Protein AF-A0A8H6GN68-F1 (afdb_monomer_lite)

Sequence (151 aa):
MTQRNPSPVEKILQRTDISPQYRAALEVKLAFHNQHNAIAFQPGVVAKHRADLKAIFEEVVEHRRQSGSYEDYDEWTFGSDIGPTILDSHLLPFTLRCMEVGNDDLVPLELQRWAKVKEKSPSWQKVMHGKPTTYHPSMGPVAEMSEMMTL

Radius of gyration: 20.42 Å; chains: 1; bounding box: 49×30×56 Å

Organism: NCBI:txid100902

Foldseek 3Di:
DFQFDDDPLVVVLPDPPDDPVVNVVSVVVRVVCVVDVRNCPGPVNVVVVLVVLLVVLVVLLVCCVVQVNFVVLVAESNGDVVGHDPCRVVLLLVQQVCVVVPNVVSHPPRSVSSSVVVCPDPVNCVVQVPPGSDDDCVVPDPVPPVVVVPD

Structure (mmCIF, N/CA/C/O backbone):
data_AF-A0A8H6GN68-F1
#
_entry.id   AF-A0A8H6GN68-F1
#
loop_
_atom_site.group_PDB
_atom_site.id
_atom_site.type_symbol
_atom_site.label_atom_id
_atom_site.label_alt_id
_atom_site.label_comp_id
_atom_site.label_asym_id
_atom_site.label_entity_id
_atom_site.label_seq_id
_atom_site.pdbx_PDB_ins_code
_atom_site.Cartn_x
_atom_site.Cartn_y
_atom_site.Cartn_z
_atom_site.occupancy
_atom_site.B_iso_or_equiv
_atom_site.auth_seq_id
_atom_site.auth_comp_id
_atom_site.auth_asym_id
_atom_site.auth_atom_id
_atom_site.pdbx_PDB_model_num
ATOM 1 N N . MET A 1 1 ? -29.043 -3.451 4.289 1.00 45.75 1 MET A N 1
ATOM 2 C CA . MET A 1 1 ? -28.632 -2.730 5.514 1.00 45.75 1 MET A CA 1
ATOM 3 C C . MET A 1 1 ? -27.169 -2.360 5.361 1.00 45.75 1 MET A C 1
ATOM 5 O O . MET A 1 1 ? -26.378 -3.241 5.055 1.00 45.75 1 MET A O 1
ATOM 9 N N . THR A 1 2 ? -26.815 -1.083 5.485 1.00 53.12 2 THR A N 1
ATOM 10 C CA . THR A 1 2 ? -25.420 -0.632 5.397 1.00 53.12 2 THR A CA 1
ATOM 11 C C . THR A 1 2 ? -24.651 -1.200 6.585 1.00 53.12 2 THR A C 1
ATOM 13 O O . THR A 1 2 ? -24.910 -0.823 7.726 1.00 53.12 2 THR A O 1
ATOM 16 N N . GLN A 1 3 ? -23.764 -2.161 6.337 1.00 67.12 3 GLN A N 1
ATOM 17 C CA . GLN A 1 3 ? -22.992 -2.808 7.391 1.00 67.12 3 GLN A CA 1
ATOM 18 C C . GLN A 1 3 ? -21.908 -1.837 7.861 1.00 67.12 3 GLN A C 1
ATOM 20 O O . GLN A 1 3 ? -20.959 -1.539 7.140 1.00 67.12 3 GLN A O 1
ATOM 25 N N . ARG A 1 4 ? -22.099 -1.282 9.057 1.00 83.12 4 ARG A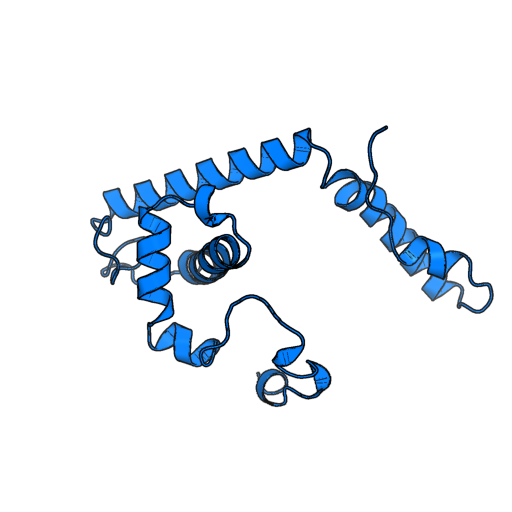 N 1
ATOM 26 C CA . ARG A 1 4 ? -21.129 -0.403 9.704 1.00 83.12 4 ARG A CA 1
ATOM 27 C C . ARG A 1 4 ? -20.083 -1.253 10.414 1.00 83.12 4 ARG A C 1
ATOM 29 O O . ARG A 1 4 ? -20.452 -2.173 11.141 1.00 83.12 4 ARG A O 1
ATOM 36 N N . ASN A 1 5 ? -18.802 -0.934 10.244 1.00 86.88 5 ASN A N 1
ATOM 37 C CA . ASN A 1 5 ? -17.744 -1.593 11.009 1.00 86.88 5 ASN A CA 1
ATOM 38 C C . ASN A 1 5 ? -17.849 -1.177 12.491 1.00 86.88 5 ASN A C 1
ATOM 40 O O . ASN A 1 5 ? -17.706 0.021 12.772 1.00 86.88 5 ASN A O 1
ATOM 44 N N . PRO A 1 6 ? -18.121 -2.096 13.434 1.00 89.44 6 PRO A N 1
ATOM 45 C CA . PRO A 1 6 ? -18.263 -1.741 14.842 1.00 89.44 6 PRO A CA 1
ATOM 46 C C . PRO A 1 6 ? -16.923 -1.308 15.441 1.00 89.44 6 PRO A C 1
ATOM 48 O O . PRO A 1 6 ? -15.858 -1.775 15.032 1.00 89.44 6 PRO A O 1
ATOM 51 N N . SER A 1 7 ? -16.963 -0.417 16.432 1.00 92.31 7 SER A N 1
ATOM 52 C CA . SER A 1 7 ? -15.753 -0.032 17.158 1.00 92.31 7 SER A CA 1
ATOM 53 C C . SER A 1 7 ? -15.608 -0.893 18.413 1.00 92.31 7 SER A C 1
ATOM 55 O O . SER A 1 7 ? -16.530 -0.926 19.229 1.00 92.31 7 SER A O 1
ATOM 57 N N . PRO A 1 8 ? -14.444 -1.517 18.672 1.00 90.44 8 PRO A N 1
ATOM 58 C CA . PRO A 1 8 ? -14.199 -2.217 19.937 1.00 90.44 8 PRO A CA 1
ATOM 59 C C . PRO A 1 8 ? -14.385 -1.322 21.175 1.00 90.44 8 PRO A C 1
ATOM 61 O O . PRO A 1 8 ? -14.666 -1.813 22.267 1.00 90.44 8 PRO A O 1
ATOM 64 N N . VAL A 1 9 ? -14.259 -0.003 20.994 1.00 95.19 9 VAL A N 1
ATOM 65 C CA . VAL A 1 9 ? -14.430 1.014 22.037 1.00 95.19 9 VAL A CA 1
ATOM 66 C C . VAL A 1 9 ? -15.849 1.043 22.606 1.00 95.19 9 VAL A C 1
ATOM 68 O O . VAL A 1 9 ? -16.009 1.321 23.792 1.00 95.19 9 VAL A O 1
ATOM 71 N N . GLU A 1 10 ? -16.868 0.698 21.814 1.00 94.50 10 GLU A N 1
ATOM 72 C CA . GLU A 1 10 ? -18.271 0.701 22.257 1.00 94.50 10 GLU A CA 1
ATOM 73 C C . GLU A 1 10 ? -18.471 -0.204 23.480 1.00 94.50 10 GLU A C 1
ATOM 75 O O . GLU A 1 10 ? -19.132 0.188 24.438 1.00 94.50 10 GLU A O 1
ATOM 80 N N . LYS A 1 11 ? -17.818 -1.374 23.499 1.00 94.81 11 LYS A N 1
ATOM 81 C CA . LYS A 1 11 ? -17.855 -2.298 24.644 1.00 94.81 11 LYS A CA 1
ATOM 82 C C . LYS A 1 11 ? -17.116 -1.749 25.865 1.00 94.81 11 LYS A C 1
ATOM 84 O O . LYS A 1 11 ? -17.542 -1.973 26.991 1.00 94.81 11 LYS A O 1
ATOM 89 N N . ILE A 1 12 ? -16.013 -1.029 25.661 1.00 95.69 12 ILE A N 1
ATOM 90 C CA . ILE A 1 12 ? -15.219 -0.468 26.765 1.00 95.69 12 ILE A CA 1
ATOM 91 C C . ILE A 1 12 ? -15.987 0.673 27.439 1.00 95.69 12 ILE A C 1
ATOM 93 O O . ILE A 1 12 ? -15.992 0.761 28.662 1.00 95.69 12 ILE A O 1
ATOM 97 N N . LEU A 1 13 ? -16.693 1.504 26.669 1.00 96.81 13 LEU A N 1
ATOM 98 C CA . LEU A 1 13 ? -17.489 2.616 27.200 1.00 96.81 13 LEU A CA 1
ATOM 99 C C . LEU A 1 13 ? -18.678 2.170 28.066 1.00 96.81 13 LEU A C 1
ATOM 101 O O . LEU A 1 13 ? -19.136 2.954 28.897 1.00 96.81 13 LEU A O 1
ATOM 105 N N . GLN A 1 14 ? -19.146 0.926 27.923 1.00 96.19 14 GLN A N 1
ATOM 106 C CA . GLN A 1 14 ? -20.188 0.347 28.784 1.00 96.19 14 GLN A CA 1
ATOM 107 C C . GLN A 1 14 ? -19.698 0.060 30.210 1.00 96.19 14 GLN A C 1
ATOM 109 O O . GLN A 1 14 ? -20.509 -0.088 31.122 1.00 96.19 14 GLN A O 1
ATOM 114 N N . ARG A 1 15 ? -18.380 -0.015 30.423 1.00 96.56 15 ARG A N 1
ATOM 115 C CA . ARG A 1 15 ? -17.798 -0.226 31.748 1.00 96.56 15 ARG A CA 1
ATOM 116 C C . ARG A 1 15 ? -18.005 0.996 32.636 1.00 96.56 15 ARG A C 1
ATOM 118 O O . ARG A 1 15 ? -17.843 2.127 32.183 1.00 96.56 15 ARG A O 1
ATOM 125 N N . THR A 1 16 ? -18.307 0.777 33.911 1.00 95.31 16 THR A N 1
ATOM 126 C CA . THR A 1 16 ? -18.484 1.839 34.918 1.00 95.31 16 THR A CA 1
ATOM 127 C C . THR A 1 16 ? -17.221 2.111 35.739 1.00 95.31 16 THR A C 1
ATOM 129 O O . THR A 1 16 ? -17.163 3.115 36.439 1.00 95.31 16 THR A O 1
ATOM 132 N N . ASP A 1 17 ? -16.192 1.268 35.615 1.00 97.06 17 ASP A N 1
ATOM 133 C CA . ASP A 1 17 ? -14.946 1.295 36.394 1.00 97.06 17 ASP A CA 1
ATOM 134 C C . ASP A 1 17 ? -13.784 2.040 35.703 1.00 97.06 17 ASP A C 1
ATOM 136 O O . ASP A 1 17 ? -12.628 1.905 36.099 1.00 97.06 17 ASP A O 1
ATOM 140 N N . ILE A 1 18 ? -14.067 2.826 34.660 1.00 97.19 18 ILE A N 1
ATOM 141 C CA . ILE A 1 18 ? -13.057 3.611 33.933 1.00 97.19 18 ILE A CA 1
ATOM 142 C C . ILE A 1 18 ? -13.003 5.064 34.413 1.00 97.19 18 ILE A C 1
ATOM 144 O O . ILE A 1 18 ? -14.029 5.659 34.744 1.00 97.19 18 ILE A O 1
ATOM 148 N N . SER A 1 19 ? -11.806 5.660 34.405 1.00 97.75 19 SER A N 1
ATOM 149 C CA . SER A 1 19 ? -11.631 7.060 34.806 1.00 97.75 19 SER A CA 1
ATOM 150 C C . SER A 1 19 ? -12.334 8.030 33.842 1.00 97.75 19 SER A C 1
ATOM 152 O O . SER A 1 19 ? -12.468 7.727 32.649 1.00 97.75 19 SER A O 1
ATOM 154 N N . PRO A 1 20 ? -12.737 9.228 34.309 1.00 97.75 20 PRO A N 1
ATOM 155 C CA . PRO A 1 20 ? -13.354 10.238 33.450 1.00 97.75 20 PRO A CA 1
ATOM 156 C C . PRO A 1 20 ? -12.482 10.634 32.250 1.00 97.75 20 PRO A C 1
ATOM 158 O O . PRO A 1 20 ? -12.981 10.751 31.133 1.00 97.75 20 PRO A O 1
ATOM 161 N N . GLN A 1 21 ? -11.169 10.783 32.451 1.00 97.69 21 GLN A N 1
ATOM 162 C CA . GLN A 1 21 ? -10.233 11.148 31.383 1.00 97.69 21 GLN A CA 1
ATOM 163 C C . GLN A 1 21 ? -10.118 10.039 30.333 1.00 97.69 21 GLN A C 1
ATOM 165 O O . GLN A 1 21 ? -10.112 10.319 29.135 1.00 97.69 21 GLN A O 1
ATOM 170 N N . TYR A 1 22 ? -10.066 8.774 30.767 1.00 97.75 22 TYR A N 1
ATOM 171 C CA . TYR A 1 22 ? -10.014 7.648 29.839 1.00 97.75 22 TYR A CA 1
ATOM 172 C C . TYR A 1 22 ? -11.322 7.511 29.054 1.00 97.75 22 TYR A C 1
ATOM 174 O O . TYR A 1 22 ? -11.285 7.302 27.843 1.00 97.75 22 TYR A O 1
ATOM 182 N N . ARG A 1 23 ? -12.475 7.720 29.706 1.00 98.00 23 ARG A N 1
ATOM 183 C CA . ARG A 1 23 ? -13.781 7.771 29.033 1.00 98.00 23 ARG A CA 1
ATOM 184 C C . ARG A 1 23 ? -13.816 8.838 27.939 1.00 98.00 23 ARG A C 1
ATOM 186 O O . ARG A 1 23 ? -14.159 8.507 26.809 1.00 98.00 23 ARG A O 1
ATOM 193 N N . ALA A 1 24 ? -13.396 10.067 28.237 1.00 98.00 24 ALA A N 1
ATOM 194 C CA . ALA A 1 24 ? -13.370 11.148 27.250 1.00 98.00 24 ALA A CA 1
ATOM 195 C C . ALA A 1 24 ? -12.480 10.805 26.038 1.00 98.00 24 ALA A C 1
ATOM 197 O O . ALA A 1 24 ? -12.879 10.994 24.889 1.00 98.00 24 ALA A O 1
ATOM 198 N N . ALA A 1 25 ? -11.298 10.224 26.271 1.00 98.00 25 ALA A N 1
ATOM 199 C CA . ALA A 1 25 ? -10.418 9.778 25.190 1.00 98.00 25 ALA A CA 1
ATOM 200 C C . ALA A 1 25 ? -11.058 8.674 24.324 1.00 98.00 25 ALA A C 1
ATOM 202 O O . ALA A 1 25 ? -10.915 8.670 23.098 1.00 98.00 25 ALA A O 1
ATOM 203 N N . LEU A 1 26 ? -11.787 7.742 24.944 1.00 97.88 26 LEU A N 1
ATOM 204 C CA . LEU A 1 26 ? -12.524 6.694 24.238 1.00 97.88 26 LEU A CA 1
ATOM 205 C C . LEU A 1 26 ? -13.687 7.264 23.415 1.00 97.88 26 LEU A C 1
ATOM 207 O O . LEU A 1 26 ? -13.887 6.834 22.283 1.00 97.88 26 LEU A O 1
ATOM 211 N N . GLU A 1 27 ? -14.416 8.252 23.924 1.00 97.62 27 GLU A N 1
ATOM 212 C CA . GLU A 1 27 ? -15.488 8.926 23.180 1.00 97.62 27 GLU A CA 1
ATOM 213 C C . GLU A 1 27 ? -14.949 9.651 21.940 1.00 97.62 27 GLU A C 1
ATOM 215 O O . GLU A 1 27 ? -15.503 9.490 20.851 1.00 97.62 27 GLU A O 1
ATOM 220 N N . VAL A 1 28 ? -13.813 10.351 22.059 1.00 97.31 28 VAL A N 1
ATOM 221 C CA . VAL A 1 28 ? -13.111 10.955 20.910 1.00 97.31 28 VAL A CA 1
ATOM 222 C C . VAL A 1 28 ? -12.714 9.887 19.888 1.00 97.31 28 VAL A C 1
ATOM 224 O O . VAL A 1 28 ? -12.972 10.033 18.691 1.00 97.31 28 VAL A O 1
ATOM 227 N N . LYS A 1 29 ? -12.136 8.771 20.349 1.00 96.44 29 LYS A N 1
ATOM 228 C CA . LYS A 1 29 ? -11.760 7.648 19.479 1.00 96.44 29 LYS A CA 1
ATOM 229 C C . LYS A 1 29 ? -12.974 7.035 18.774 1.00 96.44 29 LYS A C 1
ATOM 231 O O . LYS A 1 29 ? -12.883 6.689 17.595 1.00 96.44 29 LYS A O 1
ATOM 236 N N . LEU A 1 30 ? -14.105 6.910 19.469 1.00 96.25 30 LEU A N 1
ATOM 237 C CA . LEU A 1 30 ? -15.352 6.404 18.903 1.00 96.25 30 LEU A CA 1
ATOM 238 C C . LEU A 1 30 ? -15.906 7.362 17.843 1.00 96.25 30 LEU A C 1
ATOM 240 O O . LEU A 1 30 ? -16.281 6.911 16.764 1.00 96.25 30 LEU A O 1
ATOM 244 N N . A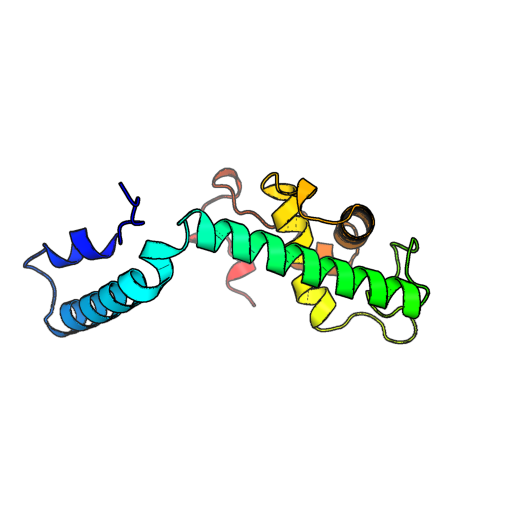LA A 1 31 ? -15.914 8.670 18.106 1.00 95.56 31 ALA A N 1
ATOM 245 C CA . ALA A 1 31 ? -16.351 9.672 17.137 1.00 95.56 31 ALA A CA 1
ATOM 246 C C . ALA A 1 31 ? -15.515 9.608 15.849 1.00 95.56 31 ALA A C 1
ATOM 248 O O . ALA A 1 31 ? -16.076 9.495 14.757 1.00 95.56 31 ALA A O 1
ATOM 249 N N . PHE A 1 32 ? -14.184 9.560 15.976 1.00 94.81 32 PHE A N 1
ATOM 250 C CA . PHE A 1 32 ? -13.283 9.408 14.833 1.00 94.81 32 PHE A CA 1
ATOM 251 C C . PHE A 1 32 ? -13.559 8.117 14.049 1.00 94.81 32 PHE A C 1
ATOM 253 O O . PHE A 1 32 ? -13.674 8.151 12.82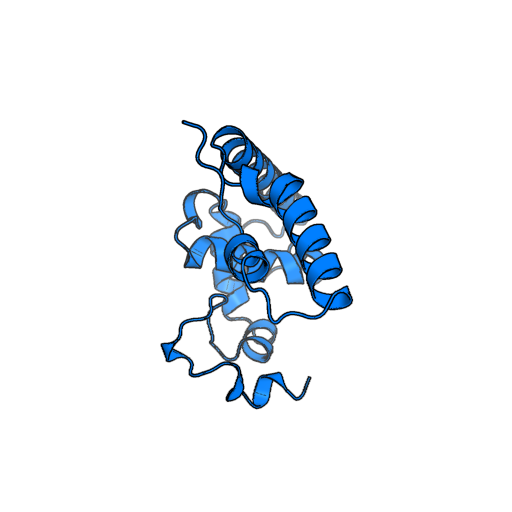2 1.00 94.81 32 PHE A O 1
ATOM 260 N N . HIS A 1 33 ? -13.712 6.981 14.740 1.00 94.62 33 HIS A N 1
ATOM 261 C CA . HIS A 1 33 ? -14.045 5.702 14.105 1.00 94.62 33 HIS A CA 1
ATOM 262 C C . HIS A 1 33 ? -15.356 5.794 13.327 1.00 94.62 33 HIS A C 1
ATOM 264 O O . HIS A 1 33 ? -15.429 5.329 12.196 1.00 94.62 33 HIS A O 1
ATOM 270 N N . ASN A 1 34 ? -16.382 6.408 13.908 1.00 92.38 34 ASN A N 1
ATOM 271 C CA . ASN A 1 34 ? -17.709 6.505 13.304 1.00 92.38 34 ASN A CA 1
ATOM 272 C C . ASN A 1 34 ? -17.723 7.361 12.041 1.00 92.38 34 ASN A C 1
ATOM 274 O O . ASN A 1 34 ? -18.486 7.077 11.120 1.00 92.38 34 ASN A O 1
ATOM 278 N N . GLN A 1 35 ? -16.867 8.377 11.996 1.00 90.88 35 GLN A N 1
ATOM 279 C CA . GLN A 1 35 ? -16.714 9.239 10.834 1.00 90.88 35 GLN A CA 1
ATOM 280 C C . GLN A 1 35 ? -15.894 8.580 9.713 1.00 90.88 35 GLN A C 1
ATOM 282 O O . GLN A 1 35 ? -16.205 8.787 8.545 1.00 90.88 35 GLN A O 1
ATOM 287 N N . HIS A 1 36 ? -14.879 7.775 10.051 1.00 90.06 36 HIS A N 1
ATOM 288 C CA . HIS A 1 36 ? -13.908 7.261 9.074 1.00 90.06 36 HIS A CA 1
ATOM 289 C C . HIS A 1 36 ? -14.003 5.738 8.887 1.00 90.06 36 HIS A C 1
ATOM 291 O O . HIS A 1 36 ? -14.369 5.234 7.827 1.00 90.06 36 HIS A O 1
ATOM 297 N N . ASN A 1 37 ? -13.715 4.977 9.941 1.00 89.75 37 ASN A N 1
ATOM 298 C CA . ASN A 1 37 ? -13.533 3.522 9.874 1.00 89.75 37 ASN A CA 1
ATOM 299 C C . ASN A 1 37 ? -14.850 2.749 9.750 1.00 89.75 37 ASN A C 1
ATOM 301 O O . ASN A 1 37 ? -14.902 1.663 9.176 1.00 89.75 37 ASN A O 1
ATOM 305 N N . ALA A 1 38 ? -15.921 3.307 10.304 1.00 91.12 38 ALA A N 1
ATOM 306 C CA . ALA A 1 38 ? -17.263 2.747 10.299 1.00 91.12 38 ALA A CA 1
ATOM 307 C C . ALA A 1 38 ? -17.824 2.582 8.882 1.00 91.12 38 ALA A C 1
ATOM 309 O O . ALA A 1 38 ? -18.602 1.659 8.639 1.00 91.12 38 ALA A O 1
ATOM 310 N N . ILE A 1 39 ? -17.411 3.456 7.960 1.00 89.44 39 ILE A N 1
ATOM 311 C CA . ILE A 1 39 ? -17.864 3.478 6.567 1.00 89.44 39 ILE A CA 1
ATOM 312 C C . ILE A 1 39 ? -16.813 2.951 5.580 1.00 89.44 39 ILE A C 1
ATOM 314 O O . ILE A 1 39 ? -17.125 2.782 4.406 1.00 89.44 39 ILE A O 1
ATOM 318 N N . ALA A 1 40 ? -15.594 2.655 6.044 1.00 87.94 40 ALA A N 1
ATOM 319 C CA . ALA A 1 40 ? -14.457 2.286 5.195 1.00 87.94 40 ALA A CA 1
ATOM 320 C C . ALA A 1 40 ? -14.716 1.055 4.306 1.00 87.94 40 ALA A C 1
ATOM 322 O O . ALA A 1 40 ? -14.195 0.967 3.198 1.00 87.94 40 ALA A O 1
ATOM 323 N N . PHE A 1 41 ? -15.554 0.122 4.768 1.00 87.88 41 PHE A N 1
ATOM 324 C CA . PHE A 1 41 ? -15.901 -1.099 4.031 1.00 87.88 41 PHE A CA 1
ATOM 325 C C . PHE A 1 41 ? -17.227 -1.007 3.272 1.00 87.88 41 PHE A C 1
ATOM 327 O O . PHE A 1 41 ? -17.736 -2.017 2.786 1.00 87.88 41 PHE A O 1
ATOM 334 N N . GLN A 1 42 ? -17.815 0.186 3.159 1.00 90.50 42 GLN A N 1
ATOM 335 C CA . GLN A 1 42 ? -18.974 0.360 2.294 1.00 90.50 42 GLN A CA 1
ATOM 336 C C . GLN A 1 42 ? -18.575 0.094 0.834 1.00 90.50 42 GLN A C 1
ATOM 338 O O . GLN A 1 42 ? -17.514 0.557 0.408 1.00 90.50 42 GLN A O 1
ATOM 343 N N . PRO A 1 43 ? -19.422 -0.583 0.033 1.00 91.75 43 PRO A N 1
ATOM 344 C CA . PRO A 1 43 ? -19.064 -0.977 -1.330 1.00 91.75 43 PRO A CA 1
ATOM 345 C C . PRO A 1 43 ? -18.556 0.175 -2.205 1.00 91.75 43 PRO A C 1
ATOM 347 O O . PRO A 1 43 ? -17.579 0.004 -2.924 1.00 91.75 43 PRO A O 1
ATOM 350 N N . GLY A 1 44 ? -19.169 1.361 -2.106 1.00 92.88 44 GLY A N 1
ATOM 351 C CA . GLY A 1 44 ? -18.738 2.542 -2.862 1.00 92.88 44 GLY A CA 1
ATOM 352 C C . GLY A 1 44 ? -17.360 3.069 -2.449 1.00 92.88 44 GLY A C 1
ATOM 353 O O . GLY A 1 44 ? -16.576 3.466 -3.307 1.00 92.88 44 GLY A O 1
ATOM 354 N N . VAL A 1 45 ? -17.031 3.013 -1.155 1.00 91.94 45 VAL A N 1
ATOM 355 C CA . VAL A 1 45 ? -15.718 3.423 -0.628 1.00 91.94 45 VAL A CA 1
ATOM 356 C C . VAL A 1 45 ? -14.640 2.436 -1.076 1.00 91.94 45 VAL A C 1
ATOM 358 O O . VAL A 1 45 ? -13.606 2.844 -1.601 1.00 91.94 45 VAL A O 1
ATOM 361 N N . VAL A 1 46 ? -14.916 1.133 -0.966 1.00 93.12 46 VAL A N 1
ATOM 362 C CA . VAL A 1 46 ? -14.013 0.073 -1.439 1.00 93.12 46 VAL A CA 1
ATOM 363 C C . VAL A 1 46 ? -13.784 0.176 -2.948 1.00 93.12 46 VAL A C 1
ATOM 365 O O . VAL A 1 46 ? -12.643 0.103 -3.399 1.00 93.12 46 VAL A O 1
ATOM 368 N N . ALA A 1 47 ? -14.845 0.377 -3.734 1.00 95.44 47 ALA A N 1
ATOM 369 C CA . ALA A 1 47 ? -14.742 0.534 -5.182 1.00 95.44 47 ALA A CA 1
ATOM 370 C C . ALA A 1 47 ? -13.893 1.754 -5.563 1.00 95.44 47 ALA A C 1
ATOM 372 O O . ALA A 1 47 ? -13.010 1.630 -6.411 1.00 95.44 47 ALA A O 1
ATOM 373 N N . LYS A 1 48 ? -14.099 2.898 -4.894 1.00 95.94 48 LYS A N 1
ATOM 374 C CA . LYS A 1 48 ? -13.277 4.097 -5.091 1.00 95.94 48 LYS A CA 1
ATOM 375 C C . LYS A 1 48 ? -11.806 3.818 -4.792 1.00 95.94 48 LYS A C 1
ATOM 377 O O . LYS A 1 48 ? -10.966 4.074 -5.640 1.00 95.94 48 LYS A O 1
ATOM 382 N N . HIS A 1 49 ? -11.489 3.241 -3.633 1.00 94.81 49 HIS A N 1
ATOM 383 C CA . HIS A 1 49 ? -10.098 2.961 -3.266 1.00 94.81 49 HIS A CA 1
ATOM 384 C C . HIS A 1 49 ? -9.423 1.950 -4.194 1.00 94.81 49 HIS A C 1
ATOM 386 O O . HIS A 1 49 ? -8.238 2.086 -4.479 1.00 94.81 49 HIS A O 1
ATOM 392 N N . ARG A 1 50 ? -10.166 0.968 -4.714 1.00 96.12 50 ARG A N 1
ATOM 393 C CA . ARG A 1 50 ? -9.655 0.062 -5.751 1.00 96.12 50 ARG A CA 1
ATOM 394 C C . ARG A 1 50 ? -9.347 0.792 -7.059 1.00 96.12 50 ARG A C 1
ATOM 396 O O . ARG A 1 50 ? -8.352 0.462 -7.693 1.00 96.12 50 ARG A O 1
ATOM 403 N N . ALA A 1 51 ? -10.177 1.753 -7.462 1.00 97.00 51 ALA A N 1
ATOM 404 C CA . ALA A 1 51 ? -9.921 2.568 -8.649 1.00 97.00 51 ALA A CA 1
ATOM 405 C C . ALA A 1 51 ? -8.712 3.496 -8.450 1.00 97.00 51 ALA A C 1
ATOM 407 O O . ALA A 1 51 ? -7.814 3.500 -9.287 1.00 97.00 51 ALA A O 1
ATOM 408 N N . ASP A 1 52 ? -8.651 4.198 -7.314 1.00 97.19 52 ASP A N 1
ATOM 409 C CA . ASP A 1 52 ? -7.529 5.071 -6.946 1.00 97.19 52 ASP A CA 1
ATOM 410 C C . ASP A 1 52 ? -6.203 4.285 -6.940 1.00 97.19 52 ASP A C 1
ATOM 412 O O . ASP A 1 52 ? -5.204 4.733 -7.496 1.00 97.19 52 ASP A O 1
ATOM 416 N N . LEU A 1 53 ? -6.203 3.075 -6.367 1.00 96.75 53 LEU A N 1
ATOM 417 C CA . LEU A 1 53 ? -5.034 2.195 -6.338 1.00 96.75 53 LEU A CA 1
ATOM 418 C C . LEU A 1 53 ? -4.540 1.829 -7.743 1.00 96.75 53 LEU A C 1
ATOM 420 O O . LEU A 1 53 ? -3.342 1.897 -8.010 1.00 96.75 53 LEU A O 1
ATOM 424 N N . LYS A 1 54 ? -5.457 1.445 -8.639 1.00 96.94 54 LYS A N 1
ATOM 425 C CA . LYS A 1 54 ? -5.104 1.096 -10.021 1.00 96.94 54 LYS A CA 1
ATOM 426 C C . LYS A 1 54 ? -4.481 2.281 -10.752 1.00 96.94 54 LYS A C 1
ATOM 428 O O . LYS A 1 54 ? -3.439 2.104 -11.372 1.00 96.94 54 LYS A O 1
ATOM 433 N N . ALA A 1 55 ? -5.056 3.475 -10.602 1.00 97.81 55 ALA A N 1
ATOM 434 C CA . ALA A 1 55 ? -4.524 4.692 -11.210 1.00 97.81 55 ALA A CA 1
ATOM 435 C C . ALA A 1 55 ? -3.099 5.013 -10.720 1.00 97.81 55 ALA A C 1
ATOM 437 O O . ALA A 1 55 ? -2.220 5.291 -11.530 1.00 97.81 55 ALA A O 1
ATOM 438 N N . ILE A 1 56 ? -2.843 4.898 -9.410 1.00 97.69 56 ILE A N 1
ATOM 439 C CA . ILE A 1 56 ? -1.501 5.104 -8.839 1.00 97.69 56 ILE A CA 1
ATOM 440 C C . ILE A 1 56 ? -0.501 4.096 -9.417 1.00 97.69 56 ILE A C 1
ATOM 442 O O . ILE A 1 56 ? 0.607 4.465 -9.799 1.00 97.69 56 ILE A O 1
ATOM 446 N N . PHE A 1 57 ? -0.865 2.814 -9.494 1.00 98.25 57 PHE A N 1
ATOM 447 C CA . PHE A 1 57 ? 0.035 1.814 -10.063 1.00 98.25 57 PHE A CA 1
ATOM 448 C C . PHE A 1 57 ? 0.288 2.021 -11.558 1.00 98.25 57 PHE A C 1
ATOM 450 O O . PHE A 1 57 ? 1.407 1.794 -12.013 1.00 98.25 57 PHE A O 1
ATOM 45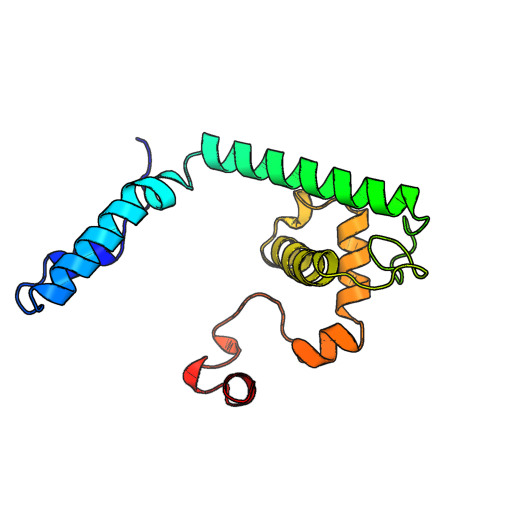7 N N . GLU A 1 58 ? -0.712 2.458 -12.320 1.00 97.94 58 GLU A N 1
ATOM 458 C CA . GLU A 1 58 ? -0.542 2.820 -13.729 1.00 97.94 58 GLU A CA 1
ATOM 459 C C . GLU A 1 58 ? 0.446 3.983 -13.899 1.00 97.94 58 GLU A C 1
ATOM 461 O O . GLU A 1 58 ? 1.318 3.910 -14.765 1.00 97.94 58 GLU A O 1
ATOM 466 N N . GLU A 1 59 ? 0.384 5.000 -13.036 1.00 98.12 59 GLU A N 1
ATOM 467 C CA . GLU A 1 59 ? 1.323 6.131 -13.029 1.00 98.12 59 GLU A CA 1
ATOM 468 C C . GLU A 1 59 ? 2.759 5.687 -12.706 1.00 98.12 59 GLU A C 1
ATOM 470 O O . GLU A 1 59 ? 3.705 6.056 -13.402 1.00 98.12 59 GLU A O 1
ATOM 475 N N . VAL A 1 60 ? 2.935 4.815 -11.711 1.00 98.19 60 VAL A N 1
ATOM 476 C CA . VAL A 1 60 ? 4.247 4.228 -11.386 1.00 98.19 60 VAL A CA 1
ATOM 477 C C . VAL A 1 60 ? 4.804 3.424 -12.562 1.00 98.19 60 VAL A C 1
ATOM 479 O O . VAL A 1 60 ? 5.986 3.537 -12.891 1.00 98.19 60 VAL A O 1
ATOM 482 N N . VAL A 1 61 ? 3.970 2.608 -13.211 1.00 98.38 61 VAL A N 1
ATOM 483 C CA . VAL A 1 61 ? 4.378 1.843 -14.396 1.00 98.38 61 VAL A CA 1
ATOM 484 C C . VAL A 1 61 ? 4.807 2.781 -15.523 1.00 98.38 61 VAL A C 1
ATOM 486 O O . VAL A 1 61 ? 5.791 2.504 -16.209 1.00 98.38 61 VAL A O 1
ATOM 489 N N . GLU A 1 62 ? 4.105 3.894 -15.708 1.00 98.25 62 GLU A N 1
ATOM 490 C CA . GLU A 1 62 ? 4.459 4.884 -16.717 1.00 98.25 62 GLU A CA 1
ATOM 491 C C . GLU A 1 62 ? 5.792 5.578 -16.408 1.00 98.25 62 GLU A C 1
ATOM 493 O O . GLU A 1 62 ? 6.640 5.695 -17.293 1.00 98.25 62 GLU A O 1
ATOM 498 N N . HIS A 1 63 ? 6.060 5.924 -15.149 1.00 97.56 63 HIS A N 1
ATOM 499 C CA . HIS A 1 63 ? 7.378 6.419 -14.740 1.00 97.56 63 HIS A CA 1
ATOM 500 C C . HIS A 1 63 ? 8.501 5.407 -14.995 1.00 97.56 63 HIS A C 1
ATOM 502 O O . HIS A 1 63 ? 9.593 5.789 -15.431 1.00 97.56 63 HIS A O 1
ATOM 508 N N . ARG A 1 64 ? 8.236 4.109 -14.803 1.00 97.25 64 ARG A N 1
ATOM 509 C CA . ARG A 1 64 ? 9.195 3.055 -15.160 1.00 97.25 64 ARG A CA 1
ATOM 510 C C . ARG A 1 64 ? 9.469 3.011 -16.663 1.00 97.25 64 ARG A C 1
ATOM 512 O O . ARG A 1 64 ? 10.622 2.890 -17.068 1.00 97.25 64 ARG A O 1
ATOM 519 N N . ARG A 1 65 ? 8.447 3.181 -17.511 1.00 97.44 65 ARG A N 1
ATOM 520 C CA . ARG A 1 65 ? 8.639 3.280 -18.974 1.00 97.44 65 ARG A CA 1
ATOM 521 C C . ARG A 1 65 ? 9.490 4.480 -19.355 1.00 97.44 65 ARG A C 1
ATOM 523 O O . ARG A 1 65 ? 10.448 4.330 -20.104 1.00 97.44 65 ARG A O 1
ATOM 530 N N . GLN A 1 66 ? 9.167 5.651 -18.816 1.00 9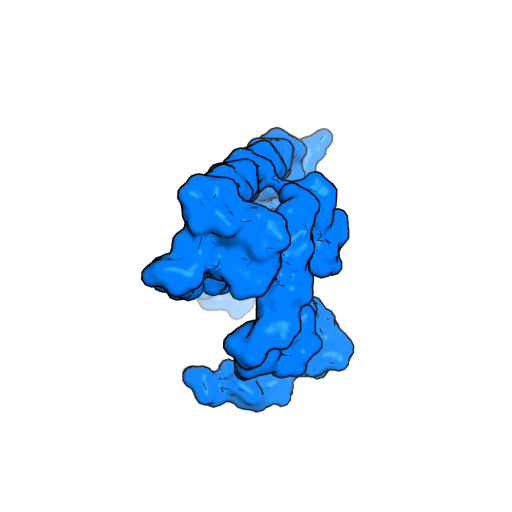6.62 66 GLN A N 1
ATOM 531 C CA . GLN A 1 66 ? 9.852 6.904 -19.141 1.00 96.62 66 GLN A CA 1
ATOM 532 C C . GLN A 1 66 ? 11.315 6.919 -18.688 1.00 96.62 66 GLN A C 1
ATOM 534 O O . GLN A 1 66 ? 12.152 7.524 -19.352 1.00 96.62 66 GLN A O 1
ATOM 539 N N . SER A 1 67 ? 11.629 6.234 -17.588 1.00 95.19 67 SER A N 1
ATOM 540 C CA . SER A 1 67 ? 13.002 6.068 -17.096 1.00 95.19 67 SER A CA 1
ATOM 541 C C . SER A 1 67 ? 13.781 4.942 -17.783 1.00 95.19 67 SER A C 1
ATOM 543 O O . SER A 1 67 ? 14.960 4.767 -17.496 1.00 95.19 67 SER A O 1
ATOM 545 N N . GLY A 1 68 ? 13.147 4.163 -18.667 1.00 94.44 68 GLY A N 1
ATOM 546 C CA . GLY A 1 68 ? 13.767 2.994 -19.296 1.00 94.44 68 GLY A CA 1
ATOM 547 C C . GLY A 1 68 ? 13.914 1.780 -18.372 1.00 94.44 68 GLY A C 1
ATOM 548 O O . GLY A 1 68 ? 14.554 0.811 -18.760 1.00 94.44 68 GLY A O 1
ATOM 549 N N . SER A 1 69 ? 13.310 1.805 -17.179 1.00 95.62 69 SER A N 1
ATOM 550 C CA . SER A 1 69 ? 13.334 0.693 -16.215 1.00 95.62 69 SER A CA 1
ATOM 551 C C . SER A 1 69 ? 12.188 -0.310 -16.397 1.00 95.62 69 SER A C 1
ATOM 553 O O . SER A 1 69 ? 12.113 -1.302 -15.678 1.00 95.62 69 SER A O 1
ATOM 555 N N . TYR A 1 70 ? 11.260 -0.070 -17.328 1.00 95.88 70 TYR A N 1
ATOM 556 C CA . TYR A 1 70 ? 10.178 -1.010 -17.639 1.00 95.88 70 TYR A CA 1
ATOM 557 C C . TYR A 1 70 ? 10.740 -2.336 -18.166 1.00 95.88 70 TYR A C 1
ATOM 559 O O . TYR A 1 70 ? 11.613 -2.324 -19.026 1.00 95.88 70 TYR A O 1
ATOM 567 N N . GLU A 1 71 ? 10.241 -3.462 -17.649 1.00 94.88 71 GLU A N 1
ATOM 568 C CA . GLU A 1 71 ? 10.748 -4.827 -17.892 1.00 94.88 71 GLU A CA 1
ATOM 569 C C . GLU A 1 71 ? 12.166 -5.116 -17.363 1.00 94.88 71 GLU A C 1
ATOM 571 O O . GLU A 1 71 ? 12.544 -6.286 -17.278 1.00 94.88 71 GLU A O 1
ATOM 576 N N . ASP A 1 72 ? 12.909 -4.103 -16.904 1.00 95.62 72 ASP A N 1
ATOM 577 C CA . ASP A 1 72 ? 14.103 -4.285 -16.080 1.00 95.62 72 ASP A CA 1
ATOM 578 C C . ASP A 1 72 ? 13.724 -4.281 -14.590 1.00 95.62 72 ASP A C 1
ATOM 580 O O . ASP A 1 72 ? 13.514 -3.256 -13.930 1.00 95.62 72 ASP A O 1
ATOM 584 N N . TYR A 1 73 ? 13.570 -5.483 -14.047 1.00 95.31 73 TYR A N 1
ATOM 585 C CA . TYR A 1 73 ? 13.104 -5.693 -12.679 1.00 95.31 73 TYR A CA 1
ATOM 586 C C . TYR A 1 73 ? 14.187 -5.475 -11.617 1.00 95.31 73 TYR A C 1
ATOM 588 O O . TYR A 1 73 ? 13.852 -5.306 -10.438 1.00 95.31 73 TYR A O 1
ATOM 596 N N . ASP A 1 74 ? 15.460 -5.456 -12.019 1.00 93.62 74 ASP A N 1
ATOM 597 C CA . ASP A 1 74 ? 16.579 -5.138 -11.134 1.00 93.62 74 ASP A CA 1
ATOM 598 C C . ASP A 1 74 ? 16.715 -3.622 -10.928 1.00 93.62 74 ASP A C 1
ATOM 600 O O . ASP A 1 74 ? 17.292 -3.188 -9.924 1.00 93.62 74 ASP A O 1
ATOM 604 N N . GLU A 1 75 ? 16.081 -2.812 -11.779 1.00 95.38 75 GLU A N 1
ATOM 605 C CA . GLU A 1 75 ? 16.063 -1.352 -11.697 1.00 95.38 75 GLU A CA 1
ATOM 606 C C . GLU A 1 75 ? 15.020 -0.781 -10.719 1.00 95.38 75 GLU A C 1
ATOM 608 O O . GLU A 1 75 ? 13.993 -1.390 -10.390 1.00 95.38 75 GLU A O 1
ATOM 613 N N . TRP A 1 76 ? 15.308 0.402 -10.169 1.00 95.81 76 TRP A N 1
ATOM 614 C CA . TRP A 1 76 ? 14.376 1.147 -9.302 1.00 95.81 76 TRP A CA 1
ATOM 615 C C . TRP A 1 76 ? 13.309 1.880 -10.121 1.00 95.81 76 TRP A C 1
ATOM 617 O O . TRP A 1 76 ? 13.392 1.924 -11.345 1.00 95.81 76 TRP A O 1
ATOM 627 N N . THR A 1 77 ? 12.284 2.438 -9.466 1.00 96.19 77 THR A N 1
ATOM 628 C CA . THR A 1 77 ? 11.134 3.059 -10.157 1.00 96.19 77 THR A CA 1
ATOM 629 C C . THR A 1 77 ? 11.543 4.099 -11.207 1.00 96.19 77 THR A C 1
ATOM 631 O O . THR A 1 77 ? 10.909 4.189 -12.254 1.00 96.19 77 THR A O 1
ATOM 634 N N . PHE A 1 78 ? 12.619 4.847 -10.950 1.00 96.44 78 PHE A N 1
ATOM 635 C CA . PHE A 1 78 ? 13.123 5.900 -11.836 1.00 96.44 78 PHE A CA 1
ATOM 636 C C . PHE A 1 78 ? 14.475 5.560 -12.496 1.00 96.44 78 PHE A C 1
ATOM 638 O O . PHE A 1 78 ? 15.161 6.463 -12.966 1.00 96.44 78 PHE A O 1
ATOM 645 N N . GLY A 1 79 ? 14.855 4.277 -12.539 1.00 95.12 79 GLY A N 1
ATOM 646 C CA . GLY A 1 79 ? 16.110 3.808 -13.141 1.00 95.12 79 GLY A CA 1
ATOM 647 C C . GLY A 1 79 ? 17.359 3.998 -12.268 1.00 95.12 79 GLY A C 1
ATOM 648 O O . GLY A 1 79 ? 17.304 4.557 -11.166 1.00 95.12 79 GLY A O 1
ATOM 649 N N . SER A 1 80 ? 18.500 3.511 -12.758 1.00 91.44 80 SER A N 1
ATOM 650 C CA . SER A 1 80 ? 19.760 3.412 -12.006 1.00 91.44 80 SER A CA 1
ATOM 651 C C . SER A 1 80 ? 20.430 4.754 -11.757 1.00 91.44 80 SER A C 1
ATOM 653 O O . SER A 1 80 ? 21.036 4.935 -10.701 1.00 91.44 80 SER A O 1
ATOM 655 N N . ASP A 1 81 ? 20.264 5.708 -12.674 1.00 93.44 81 ASP A N 1
ATOM 656 C CA . ASP A 1 81 ? 20.799 7.066 -12.532 1.00 93.44 81 ASP A CA 1
ATOM 657 C C . ASP A 1 81 ? 20.197 7.809 -11.327 1.00 93.44 81 ASP A C 1
ATOM 659 O O . ASP A 1 81 ? 20.857 8.650 -10.716 1.00 93.44 81 ASP A O 1
ATOM 663 N N . ILE A 1 82 ? 18.949 7.489 -10.966 1.00 95.62 82 ILE A N 1
ATOM 664 C CA . ILE A 1 82 ? 18.264 8.045 -9.791 1.00 95.62 82 ILE A CA 1
ATOM 665 C C . ILE A 1 82 ? 18.471 7.148 -8.565 1.00 95.62 82 ILE A C 1
ATOM 667 O O . ILE A 1 82 ? 18.673 7.642 -7.454 1.00 95.62 82 ILE A O 1
ATOM 671 N N . GLY A 1 83 ? 18.424 5.828 -8.752 1.00 93.25 83 GLY A N 1
ATOM 672 C CA . GLY A 1 83 ? 18.496 4.864 -7.660 1.00 93.25 83 GLY A CA 1
ATOM 673 C C . GLY A 1 83 ? 17.190 4.756 -6.851 1.00 93.25 83 GLY A C 1
ATOM 674 O O . GLY A 1 83 ? 16.132 5.212 -7.293 1.00 93.25 83 GLY A O 1
ATOM 675 N N . PRO A 1 84 ? 17.227 4.110 -5.667 1.00 94.56 84 PRO A N 1
ATOM 676 C CA . PRO A 1 84 ? 16.042 3.923 -4.839 1.00 94.56 84 PRO A CA 1
ATOM 677 C C . PRO A 1 84 ? 15.600 5.241 -4.203 1.00 94.56 84 PRO A C 1
ATOM 679 O O . PRO A 1 84 ? 16.403 5.984 -3.637 1.00 94.56 84 PRO A O 1
ATOM 682 N N . THR A 1 85 ? 14.296 5.484 -4.209 1.00 96.06 85 THR A N 1
ATOM 683 C CA . THR A 1 85 ? 13.678 6.674 -3.621 1.00 96.06 85 THR A CA 1
ATOM 684 C C . THR A 1 85 ? 12.796 6.327 -2.420 1.00 96.06 85 THR A C 1
ATOM 686 O O . THR A 1 85 ? 12.530 5.163 -2.113 1.00 96.06 85 THR A O 1
ATOM 689 N N . ILE A 1 86 ? 12.285 7.358 -1.739 1.00 96.12 86 ILE A N 1
ATOM 690 C CA . ILE A 1 86 ? 11.264 7.190 -0.692 1.00 96.12 86 ILE A CA 1
ATOM 691 C C . ILE A 1 86 ? 10.000 6.533 -1.264 1.00 96.12 86 ILE A C 1
ATOM 693 O O . ILE A 1 86 ? 9.319 5.798 -0.553 1.00 96.12 86 ILE A O 1
ATOM 697 N N . LEU A 1 87 ? 9.689 6.751 -2.546 1.00 96.56 87 LEU A N 1
ATOM 698 C CA . LEU A 1 87 ? 8.574 6.058 -3.178 1.00 96.56 87 LEU A CA 1
ATOM 699 C C . LEU A 1 87 ? 8.821 4.547 -3.185 1.00 96.56 87 LEU A C 1
ATOM 701 O O . LEU A 1 87 ? 7.953 3.807 -2.735 1.00 96.56 87 LEU A O 1
ATOM 705 N N . ASP A 1 88 ? 10.008 4.086 -3.593 1.00 96.44 88 ASP A N 1
ATOM 706 C CA . ASP A 1 88 ? 10.350 2.657 -3.625 1.00 96.44 88 ASP A CA 1
ATOM 707 C C . ASP A 1 88 ? 10.252 2.000 -2.238 1.00 96.44 88 ASP A C 1
ATOM 709 O O . ASP A 1 88 ? 9.792 0.861 -2.128 1.00 96.44 88 ASP A O 1
ATOM 713 N N . SER A 1 89 ? 10.616 2.724 -1.169 1.00 94.12 89 SER A N 1
ATOM 714 C CA . SER A 1 89 ? 10.537 2.204 0.205 1.00 94.12 89 SER A CA 1
ATOM 715 C C . SER A 1 89 ? 9.106 1.972 0.695 1.00 94.12 89 SER A C 1
ATOM 717 O O . SER A 1 89 ? 8.903 1.141 1.576 1.00 94.12 89 SER A O 1
ATOM 719 N N . HIS A 1 90 ? 8.116 2.649 0.110 1.00 96.00 90 HIS A N 1
ATOM 720 C CA . HIS A 1 90 ? 6.694 2.434 0.396 1.00 96.00 90 HIS A CA 1
ATOM 721 C C . HIS A 1 90 ? 6.048 1.502 -0.631 1.00 96.00 90 HIS A C 1
ATOM 723 O O . HIS A 1 90 ? 5.249 0.635 -0.278 1.00 96.00 90 HIS A O 1
ATOM 729 N N . LEU A 1 91 ? 6.415 1.657 -1.901 1.00 97.19 91 LEU A N 1
ATOM 730 C CA . LEU A 1 91 ? 5.851 0.928 -3.025 1.00 97.19 91 LEU A CA 1
ATOM 731 C C . LEU A 1 91 ? 6.159 -0.565 -2.937 1.00 97.19 91 LEU A C 1
ATOM 733 O O . LEU A 1 91 ? 5.254 -1.374 -3.131 1.00 97.19 91 LEU A O 1
ATOM 737 N N . LEU A 1 92 ? 7.399 -0.943 -2.617 1.00 97.31 92 LEU A N 1
ATOM 738 C CA . LEU A 1 92 ? 7.793 -2.347 -2.504 1.00 97.31 92 LEU A CA 1
ATOM 739 C C . LEU A 1 92 ? 6.995 -3.106 -1.427 1.00 97.31 92 LEU A C 1
ATOM 741 O O . LEU A 1 92 ? 6.312 -4.070 -1.785 1.00 97.31 92 LEU A O 1
ATOM 745 N N . PRO A 1 93 ? 7.004 -2.701 -0.137 1.00 96.75 93 PRO A N 1
ATOM 746 C CA . PRO A 1 93 ? 6.238 -3.405 0.890 1.00 96.75 93 PRO A CA 1
ATOM 747 C C . PRO A 1 93 ? 4.736 -3.379 0.614 1.00 96.75 93 PRO A C 1
ATOM 749 O O . PRO A 1 93 ? 4.049 -4.356 0.901 1.00 96.75 93 PRO A O 1
ATOM 752 N N . PHE A 1 94 ? 4.214 -2.289 0.050 1.00 97.06 94 PHE A N 1
ATOM 753 C CA . PHE A 1 94 ? 2.797 -2.191 -0.278 1.00 97.06 94 PHE A CA 1
ATOM 754 C C . PHE A 1 94 ? 2.397 -3.151 -1.406 1.00 97.06 94 PHE A C 1
ATOM 756 O O . PHE A 1 94 ? 1.412 -3.876 -1.272 1.00 97.06 94 PHE A O 1
ATOM 763 N N . THR A 1 95 ? 3.201 -3.234 -2.468 1.00 98.00 95 THR A N 1
ATOM 764 C CA . THR A 1 95 ? 2.984 -4.167 -3.584 1.00 98.00 95 THR A CA 1
ATOM 765 C C . THR A 1 95 ? 3.057 -5.616 -3.107 1.00 98.00 95 THR A C 1
ATOM 767 O O . THR A 1 95 ? 2.153 -6.404 -3.387 1.00 98.00 95 THR A O 1
ATOM 770 N N . LEU A 1 96 ? 4.081 -5.957 -2.317 1.00 97.44 96 LEU A N 1
ATOM 771 C CA . LEU A 1 96 ? 4.213 -7.289 -1.722 1.00 97.44 96 LEU A CA 1
ATOM 772 C C . LEU A 1 96 ? 3.025 -7.621 -0.820 1.00 97.44 96 LEU A C 1
ATOM 774 O O . LEU A 1 96 ? 2.454 -8.701 -0.952 1.00 97.44 96 LEU A O 1
ATOM 778 N N . ARG A 1 97 ? 2.578 -6.682 0.024 1.00 96.31 97 ARG A N 1
ATOM 779 C CA . ARG A 1 97 ? 1.391 -6.873 0.865 1.00 96.31 97 ARG A CA 1
ATOM 780 C C . ARG A 1 97 ? 0.152 -7.176 0.035 1.00 96.31 97 ARG A C 1
ATOM 782 O O . ARG A 1 97 ? -0.587 -8.082 0.408 1.00 96.31 97 ARG A O 1
ATOM 789 N N . CYS A 1 98 ? -0.093 -6.435 -1.048 1.00 96.56 98 CYS A N 1
ATOM 790 C CA . CYS A 1 98 ? -1.227 -6.684 -1.941 1.00 96.56 98 CYS A CA 1
ATOM 791 C C . CYS A 1 98 ? -1.207 -8.121 -2.471 1.00 96.56 98 CYS A C 1
ATOM 793 O O . CYS A 1 98 ? -2.230 -8.799 -2.416 1.00 96.56 98 CYS A O 1
ATOM 795 N N . MET A 1 99 ? -0.041 -8.600 -2.907 1.00 96.88 99 MET A N 1
ATOM 796 C CA . MET A 1 99 ? 0.126 -9.969 -3.398 1.00 96.88 99 MET A CA 1
ATOM 797 C C . MET A 1 99 ? -0.056 -11.013 -2.283 1.00 96.88 99 MET A C 1
ATOM 799 O O . MET A 1 99 ? -0.758 -12.000 -2.472 1.00 96.88 99 MET A O 1
ATOM 803 N N . GLU A 1 100 ? 0.531 -10.795 -1.104 1.00 95.56 100 GLU A N 1
ATOM 804 C CA . GLU A 1 100 ? 0.465 -11.721 0.039 1.00 95.56 100 GLU A CA 1
ATOM 805 C C . GLU A 1 100 ? -0.961 -11.934 0.565 1.00 95.56 100 GLU A C 1
ATOM 807 O O . GLU A 1 100 ? -1.284 -13.020 1.042 1.00 95.56 100 GLU A O 1
ATOM 812 N N . VAL A 1 101 ? -1.824 -10.916 0.478 1.00 94.44 101 VAL A N 1
ATOM 813 C CA . VAL A 1 101 ? -3.226 -11.005 0.928 1.00 94.44 101 VAL A CA 1
ATOM 814 C C . VAL A 1 101 ? -4.204 -11.402 -0.185 1.00 94.44 101 VAL A C 1
ATOM 816 O O . VAL A 1 101 ? -5.414 -11.328 0.027 1.00 94.44 101 VAL A O 1
ATOM 819 N N . GLY A 1 102 ? -3.707 -11.816 -1.357 1.00 95.38 102 GLY A N 1
ATOM 820 C CA . GLY A 1 102 ? -4.529 -12.295 -2.477 1.00 95.38 102 GLY A CA 1
ATOM 821 C C . GLY A 1 102 ? -5.249 -11.196 -3.265 1.00 95.38 102 GLY A C 1
ATOM 822 O O . GLY A 1 102 ? -6.332 -11.435 -3.789 1.00 95.38 102 GLY A O 1
ATOM 823 N N . ASN A 1 103 ? -4.680 -9.988 -3.309 1.00 95.62 103 ASN A N 1
ATOM 824 C CA . ASN A 1 103 ? -5.141 -8.867 -4.139 1.00 95.62 103 ASN A CA 1
ATOM 825 C C . ASN A 1 103 ? -4.151 -8.578 -5.285 1.00 95.62 103 ASN A C 1
ATOM 827 O O . ASN A 1 103 ? -3.953 -7.422 -5.673 1.00 95.62 103 ASN A O 1
ATOM 831 N N . ASP A 1 104 ? -3.466 -9.601 -5.795 1.00 95.50 104 ASP A N 1
ATOM 832 C CA . ASP A 1 104 ? -2.547 -9.472 -6.927 1.00 95.50 104 ASP A CA 1
ATOM 833 C C . ASP A 1 104 ? -3.262 -9.006 -8.206 1.00 95.50 104 ASP A C 1
ATOM 835 O O . ASP A 1 104 ? -2.665 -8.297 -9.011 1.00 95.50 104 ASP A O 1
ATOM 839 N N . ASP A 1 105 ? -4.564 -9.272 -8.343 1.00 95.81 105 ASP A N 1
ATOM 840 C CA . ASP A 1 105 ? -5.415 -8.779 -9.434 1.00 95.81 105 ASP A CA 1
ATOM 841 C C . ASP A 1 105 ? -5.492 -7.242 -9.520 1.00 95.81 105 ASP A C 1
ATOM 843 O O . ASP A 1 105 ? -5.818 -6.681 -10.571 1.00 95.81 105 ASP A O 1
ATOM 847 N N . LEU A 1 106 ? -5.200 -6.547 -8.417 1.00 95.81 106 LEU A N 1
ATOM 848 C CA . LEU A 1 106 ? -5.148 -5.086 -8.363 1.00 95.81 106 LEU A CA 1
ATOM 849 C C . LEU A 1 106 ? -3.782 -4.524 -8.766 1.00 95.81 106 LEU A C 1
ATOM 851 O O . LEU A 1 106 ? -3.685 -3.326 -9.023 1.00 95.81 106 LEU A O 1
ATOM 855 N N . VAL A 1 107 ? -2.743 -5.357 -8.808 1.00 98.00 107 VAL A N 1
ATOM 856 C CA . VAL A 1 107 ? -1.361 -4.952 -9.074 1.00 98.00 107 VAL A CA 1
ATOM 857 C C . VAL A 1 107 ? -1.022 -5.253 -10.538 1.00 98.00 107 VAL A C 1
ATOM 859 O O . VAL A 1 107 ? -1.118 -6.409 -10.952 1.00 98.00 107 VAL A O 1
ATOM 862 N N . PRO A 1 108 ? -0.566 -4.274 -11.339 1.00 98.06 108 PRO A N 1
ATOM 863 C CA . PRO A 1 108 ? -0.084 -4.542 -12.691 1.00 98.06 108 PRO A CA 1
ATOM 864 C C . PRO A 1 108 ? 1.029 -5.594 -12.706 1.00 98.06 108 PRO A C 1
ATOM 866 O O . PRO A 1 108 ? 1.941 -5.547 -11.881 1.00 98.06 108 PRO A O 1
ATOM 869 N N . LEU A 1 109 ? 0.995 -6.505 -13.684 1.00 97.88 109 LEU A N 1
ATOM 870 C CA . LEU A 1 109 ? 1.953 -7.616 -13.800 1.00 97.88 109 LEU A CA 1
ATOM 871 C C . LEU A 1 109 ? 3.420 -7.154 -13.757 1.00 97.88 109 LEU A C 1
ATOM 873 O O . LEU A 1 109 ? 4.266 -7.827 -13.173 1.00 97.88 109 LEU A O 1
ATOM 877 N N . GLU A 1 110 ? 3.701 -5.990 -14.341 1.00 97.88 110 GLU A N 1
ATOM 878 C CA . GLU A 1 110 ? 5.017 -5.355 -14.294 1.00 97.88 110 GLU A CA 1
ATOM 879 C C . GLU A 1 110 ? 5.499 -5.121 -12.854 1.00 97.88 110 GLU A C 1
ATOM 881 O O . GLU A 1 110 ? 6.605 -5.522 -12.490 1.00 97.88 110 GLU A O 1
ATOM 886 N N . LEU A 1 111 ? 4.648 -4.542 -12.001 1.00 98.44 111 LEU A N 1
ATOM 887 C CA . LEU A 1 111 ? 4.987 -4.266 -10.604 1.00 98.44 111 LEU A CA 1
ATOM 888 C C . LEU A 1 111 ? 5.029 -5.538 -9.758 1.00 98.44 111 LEU A C 1
ATOM 890 O O . LEU A 1 111 ? 5.838 -5.620 -8.838 1.00 98.44 111 LEU A O 1
ATOM 894 N N . GLN A 1 112 ? 4.222 -6.553 -10.084 1.00 98.44 112 GLN A N 1
ATOM 895 C CA . GLN A 1 112 ? 4.315 -7.858 -9.421 1.00 98.44 112 GLN A CA 1
ATOM 896 C C . GLN A 1 112 ? 5.696 -8.495 -9.634 1.00 98.44 112 GLN A C 1
ATOM 898 O O . GLN A 1 112 ? 6.318 -8.986 -8.689 1.00 98.44 112 GLN A O 1
ATOM 903 N N . ARG A 1 113 ? 6.191 -8.479 -10.878 1.00 98.25 113 ARG A N 1
ATOM 904 C CA . ARG A 1 113 ? 7.506 -9.028 -11.237 1.00 98.25 113 ARG A CA 1
ATOM 905 C C . ARG A 1 113 ? 8.635 -8.229 -10.602 1.00 98.25 113 ARG A C 1
ATOM 907 O O . ARG A 1 113 ? 9.497 -8.824 -9.956 1.00 98.25 113 ARG A O 1
ATOM 914 N N . TRP A 1 114 ? 8.571 -6.902 -10.705 1.00 98.06 114 TRP A N 1
ATOM 915 C CA . TRP A 1 114 ? 9.502 -5.994 -10.038 1.00 98.06 114 TRP A CA 1
ATOM 916 C C . TRP A 1 114 ? 9.571 -6.265 -8.529 1.00 98.06 114 TRP A C 1
ATOM 918 O O . TRP A 1 114 ? 10.650 -6.517 -7.994 1.00 98.06 114 TRP A O 1
ATOM 928 N N . ALA A 1 115 ? 8.426 -6.328 -7.844 1.00 97.69 115 ALA A N 1
ATOM 929 C CA . ALA A 1 115 ? 8.380 -6.572 -6.405 1.00 97.69 115 ALA A CA 1
ATOM 930 C C . ALA A 1 115 ? 9.001 -7.924 -6.023 1.00 97.69 115 ALA A C 1
ATOM 932 O O . ALA A 1 115 ? 9.730 -8.002 -5.038 1.00 97.69 115 ALA A O 1
ATOM 933 N N . LYS A 1 116 ? 8.787 -8.980 -6.821 1.00 97.38 116 LYS A N 1
ATOM 934 C CA . LYS A 1 116 ? 9.371 -10.312 -6.574 1.00 97.38 116 LYS A CA 1
ATOM 935 C C . LYS A 1 116 ? 10.881 -10.377 -6.773 1.00 97.38 116 LYS A C 1
ATOM 937 O O . LYS A 1 116 ? 11.539 -11.201 -6.134 1.00 97.38 116 LYS A O 1
ATOM 942 N N . VAL A 1 117 ? 11.434 -9.538 -7.642 1.00 97.12 117 VAL A N 1
ATOM 943 C CA . VAL A 1 117 ? 12.885 -9.375 -7.776 1.00 97.12 117 VAL A CA 1
ATOM 944 C C . VAL A 1 117 ? 13.428 -8.575 -6.594 1.00 97.12 117 VAL A C 1
ATOM 946 O O . VAL A 1 117 ? 14.329 -9.042 -5.895 1.00 97.12 117 VAL A O 1
ATOM 949 N N . LYS A 1 118 ? 12.816 -7.430 -6.276 1.00 96.19 118 LYS A N 1
ATOM 950 C CA . LYS A 1 118 ? 13.248 -6.569 -5.167 1.00 96.19 118 LYS A CA 1
ATOM 951 C C . LYS A 1 118 ? 13.102 -7.216 -3.788 1.00 96.19 118 LYS A C 1
ATOM 953 O O . LYS A 1 118 ? 13.938 -6.962 -2.924 1.00 96.19 118 LYS A O 1
ATOM 958 N N . GLU A 1 119 ? 12.139 -8.113 -3.586 1.00 95.94 119 GLU A N 1
ATOM 959 C CA . GLU A 1 119 ? 12.008 -8.941 -2.375 1.00 95.94 119 GLU A CA 1
ATOM 960 C C . GLU A 1 119 ? 13.261 -9.800 -2.118 1.00 95.94 119 GLU A C 1
ATOM 962 O O . GLU A 1 119 ? 13.580 -10.134 -0.982 1.00 95.94 119 GLU A O 1
ATOM 967 N N . LYS A 1 120 ? 14.028 -10.143 -3.155 1.00 95.31 120 LYS A N 1
ATOM 968 C CA . LYS A 1 120 ? 15.272 -10.920 -3.022 1.00 95.31 120 LYS A CA 1
ATOM 969 C C . LYS A 1 120 ? 16.508 -10.040 -2.846 1.00 95.31 120 LYS A C 1
ATOM 971 O O . LYS A 1 120 ? 17.602 -10.564 -2.652 1.00 95.31 120 LYS A O 1
ATOM 976 N N . SER A 1 121 ? 16.352 -8.719 -2.918 1.00 93.81 121 SER A N 1
ATOM 977 C CA . SER A 1 121 ? 17.476 -7.792 -2.822 1.00 93.81 121 SER A CA 1
ATOM 978 C C . SER A 1 121 ? 18.125 -7.825 -1.429 1.00 93.81 121 SER A C 1
ATOM 980 O O . SER A 1 121 ? 17.429 -8.004 -0.422 1.00 93.81 121 SER A O 1
ATOM 982 N N . PRO A 1 122 ? 19.449 -7.596 -1.327 1.00 92.69 122 PRO A N 1
ATOM 983 C CA . PRO A 1 122 ? 20.137 -7.564 -0.037 1.00 92.69 122 PRO A CA 1
ATOM 984 C C . PRO A 1 122 ? 19.570 -6.522 0.935 1.00 92.69 122 PRO A C 1
ATOM 986 O O . PRO A 1 122 ? 19.516 -6.768 2.137 1.00 92.69 122 PRO A O 1
ATOM 989 N N . SER A 1 123 ? 19.126 -5.366 0.430 1.00 89.50 123 SER A N 1
ATOM 990 C CA . SER A 1 123 ? 18.535 -4.304 1.250 1.00 89.50 123 SER A CA 1
ATOM 991 C C . SER A 1 123 ? 17.209 -4.735 1.871 1.00 89.50 123 SER A C 1
ATOM 993 O O . SER A 1 123 ? 17.013 -4.538 3.069 1.00 89.50 123 SER A O 1
ATOM 995 N N . TRP A 1 124 ? 16.332 -5.376 1.096 1.00 93.38 124 TRP A N 1
ATOM 996 C CA . TRP A 1 124 ? 15.080 -5.921 1.614 1.00 93.38 124 TRP A CA 1
ATOM 997 C C . TRP A 1 124 ? 15.328 -7.033 2.632 1.00 93.38 124 TRP A C 1
ATOM 999 O O . TRP A 1 124 ? 14.779 -7.003 3.731 1.00 93.38 124 TRP A O 1
ATOM 1009 N N . GLN A 1 125 ? 16.212 -7.980 2.309 1.00 93.62 125 GLN A N 1
ATOM 1010 C CA . GLN A 1 125 ? 16.542 -9.096 3.199 1.00 93.62 125 GLN A CA 1
ATOM 1011 C C . GLN A 1 125 ? 17.166 -8.633 4.517 1.00 93.62 125 GLN A C 1
ATOM 1013 O O . GLN A 1 125 ? 16.884 -9.217 5.561 1.00 93.62 125 GLN A O 1
ATOM 1018 N N . LYS A 1 126 ? 17.950 -7.550 4.498 1.00 89.56 126 LYS A N 1
ATOM 1019 C CA . LYS A 1 126 ? 18.507 -6.940 5.710 1.00 89.56 126 LYS A CA 1
ATOM 1020 C C . LYS A 1 126 ? 17.432 -6.408 6.662 1.00 89.56 126 LYS A C 1
ATOM 1022 O O . LYS A 1 126 ? 17.667 -6.412 7.861 1.00 89.56 126 LYS A O 1
ATOM 1027 N N . VAL A 1 127 ? 16.303 -5.925 6.143 1.00 87.75 127 VAL A N 1
ATOM 1028 C CA . VAL A 1 127 ? 15.211 -5.360 6.958 1.00 87.75 127 VAL A CA 1
ATOM 1029 C C . VAL A 1 127 ? 14.204 -6.436 7.352 1.00 87.75 127 VAL A C 1
ATOM 1031 O O . VAL A 1 127 ? 13.772 -6.505 8.498 1.00 87.75 127 VAL A O 1
ATOM 1034 N N . MET A 1 128 ? 13.819 -7.280 6.399 1.00 89.56 128 MET A N 1
ATOM 1035 C CA . MET A 1 128 ? 12.734 -8.236 6.592 1.00 89.56 128 MET A CA 1
ATOM 1036 C C . MET A 1 128 ? 13.203 -9.583 7.133 1.00 89.56 128 MET A C 1
ATOM 1038 O O . MET A 1 128 ? 12.384 -10.336 7.651 1.00 89.56 128 MET A O 1
ATOM 1042 N N . HIS A 1 129 ? 14.495 -9.912 7.030 1.00 87.50 129 HIS A N 1
ATOM 1043 C CA . HIS A 1 129 ? 15.059 -11.188 7.487 1.00 87.50 129 HIS A CA 1
ATOM 1044 C C . HIS A 1 129 ? 14.286 -12.410 6.952 1.00 87.50 129 HIS A C 1
ATOM 1046 O O . HIS A 1 129 ? 13.997 -13.352 7.688 1.00 87.50 129 HIS A O 1
ATOM 1052 N N . GLY A 1 130 ? 13.882 -12.364 5.679 1.00 87.31 130 GLY A N 1
ATOM 1053 C CA . GLY A 1 130 ? 13.081 -13.411 5.036 1.00 87.31 130 GLY A CA 1
ATOM 1054 C C . GLY A 1 130 ? 11.623 -13.517 5.507 1.00 87.31 130 GLY A C 1
ATOM 1055 O O . GLY A 1 130 ? 10.919 -14.425 5.069 1.00 87.31 130 GLY A O 1
ATOM 1056 N N . LYS A 1 131 ? 11.148 -12.624 6.385 1.00 88.88 131 LYS A N 1
ATOM 1057 C CA . LYS A 1 131 ? 9.753 -12.594 6.848 1.00 88.88 131 LYS A CA 1
ATOM 1058 C C . LYS A 1 131 ? 8.864 -11.922 5.785 1.00 88.88 131 LYS A C 1
ATOM 1060 O O . LYS A 1 131 ? 9.303 -10.955 5.157 1.00 88.88 131 LYS A O 1
ATOM 1065 N N . PRO A 1 132 ? 7.619 -12.393 5.584 1.00 91.56 132 PRO A N 1
ATOM 1066 C CA . PRO A 1 132 ? 6.665 -11.714 4.713 1.00 91.56 132 PRO A CA 1
ATOM 1067 C C . PRO A 1 132 ? 6.250 -10.383 5.339 1.00 91.56 132 PRO A C 1
ATOM 1069 O O . PRO A 1 132 ? 6.487 -10.123 6.524 1.00 91.56 132 PRO A O 1
ATOM 1072 N N . THR A 1 133 ? 5.578 -9.534 4.570 1.00 93.00 133 THR A N 1
ATOM 1073 C CA . THR A 1 133 ? 5.082 -8.276 5.126 1.00 93.00 133 THR A CA 1
ATOM 1074 C C . THR A 1 133 ? 3.962 -8.537 6.142 1.00 93.00 133 THR A C 1
ATOM 1076 O O . THR A 1 133 ? 3.863 -7.835 7.152 1.00 93.00 133 THR A O 1
ATOM 1079 N N . THR A 1 134 ? 3.119 -9.554 5.940 1.00 90.19 134 THR A N 1
ATOM 1080 C CA . THR A 1 134 ? 2.053 -9.938 6.882 1.00 90.19 134 THR A CA 1
ATOM 1081 C C . THR A 1 134 ? 2.569 -10.639 8.136 1.00 90.19 134 THR A C 1
ATOM 1083 O O . THR A 1 134 ? 3.225 -11.669 8.044 1.00 90.19 134 THR A O 1
ATOM 1086 N N . TYR A 1 135 ? 2.166 -10.164 9.317 1.00 85.38 135 TYR A N 1
ATOM 1087 C CA . TYR A 1 135 ? 2.354 -10.920 10.555 1.00 85.38 135 TYR A CA 1
ATOM 1088 C C . TYR A 1 135 ? 1.428 -12.141 10.595 1.00 85.38 135 TYR A C 1
ATOM 1090 O O . TYR A 1 135 ? 0.229 -12.028 10.327 1.00 85.38 135 TYR A O 1
ATOM 1098 N N . HIS A 1 136 ? 1.972 -13.283 11.010 1.00 82.50 136 HIS A N 1
ATOM 1099 C CA . HIS A 1 136 ? 1.205 -14.475 11.350 1.00 82.50 136 HIS A CA 1
ATOM 1100 C C . HIS A 1 136 ? 1.571 -14.932 12.770 1.00 82.50 136 HIS A C 1
ATOM 1102 O O . HIS A 1 136 ? 2.755 -14.915 13.107 1.00 82.50 136 HIS A O 1
ATOM 1108 N N . PRO A 1 137 ? 0.619 -15.403 13.601 1.00 82.81 137 PRO A N 1
ATOM 1109 C CA . PRO A 1 137 ? 0.916 -15.860 14.963 1.00 82.81 137 PRO A CA 1
ATOM 1110 C C . PRO A 1 137 ? 2.002 -16.943 15.072 1.00 82.81 137 PRO A C 1
ATOM 1112 O O . PRO A 1 137 ? 2.654 -17.053 16.104 1.00 82.81 137 PRO A O 1
ATOM 1115 N N . SER A 1 138 ? 2.241 -17.722 14.011 1.00 81.94 138 SER A N 1
ATOM 1116 C CA . SER A 1 138 ? 3.340 -18.704 13.966 1.00 81.94 138 SER A CA 1
ATOM 1117 C C . SER A 1 138 ? 4.739 -18.081 14.002 1.00 81.94 138 SER A C 1
ATOM 1119 O O . SER A 1 138 ? 5.712 -18.808 14.154 1.00 81.94 138 SER A O 1
ATOM 1121 N N . MET A 1 139 ? 4.854 -16.761 13.837 1.00 79.06 139 MET A N 1
ATOM 1122 C CA . MET A 1 139 ? 6.111 -16.015 13.966 1.00 79.06 139 MET A CA 1
ATOM 1123 C C . MET A 1 139 ? 6.486 -15.739 15.428 1.00 79.06 139 MET A C 1
ATOM 1125 O O . MET A 1 139 ? 7.535 -15.156 15.683 1.00 79.06 139 MET A O 1
ATOM 1129 N N . GLY A 1 140 ? 5.644 -16.168 16.371 1.00 80.69 140 GLY A N 1
ATOM 1130 C CA . GLY A 1 140 ? 5.805 -15.916 17.795 1.00 80.69 140 GLY A CA 1
ATOM 1131 C C . GLY A 1 140 ? 5.157 -14.599 18.232 1.00 80.69 140 GLY A C 1
ATOM 1132 O O . GLY A 1 140 ? 4.789 -13.771 17.395 1.00 80.69 140 GLY A O 1
ATOM 1133 N N . PRO A 1 141 ? 4.966 -14.398 19.545 1.00 80.06 141 PRO A N 1
ATOM 1134 C CA . PRO A 1 141 ? 4.397 -13.169 20.075 1.00 80.06 141 PRO A CA 1
ATOM 1135 C C . PRO A 1 141 ? 5.261 -11.960 19.712 1.00 80.06 141 PRO A C 1
ATOM 1137 O O . PRO A 1 141 ? 6.467 -11.969 19.932 1.00 80.06 141 PRO A O 1
ATOM 1140 N N . VAL A 1 142 ? 4.635 -10.873 19.251 1.00 73.56 142 VAL A N 1
ATOM 1141 C CA . VAL A 1 142 ? 5.340 -9.609 18.951 1.00 73.56 142 VAL A CA 1
ATOM 1142 C C . VAL A 1 142 ? 6.168 -9.118 20.148 1.00 73.56 142 VAL A C 1
ATOM 1144 O O . VAL A 1 142 ? 7.265 -8.602 19.973 1.00 73.56 142 VAL A O 1
ATOM 1147 N N . ALA A 1 143 ? 5.674 -9.333 21.372 1.00 74.94 143 ALA A N 1
ATOM 1148 C CA . ALA A 1 143 ? 6.371 -8.973 22.608 1.00 74.94 143 ALA A CA 1
ATOM 1149 C C . ALA A 1 143 ? 7.699 -9.727 22.825 1.00 74.94 143 ALA A C 1
ATOM 1151 O O . ALA A 1 143 ? 8.546 -9.258 23.579 1.00 74.94 143 ALA A O 1
ATOM 1152 N N . GLU A 1 144 ? 7.882 -10.875 22.171 1.00 74.31 144 GLU A N 1
ATOM 1153 C CA . GLU A 1 144 ? 9.075 -11.725 22.262 1.00 74.31 144 GLU A CA 1
ATOM 1154 C C . GLU A 1 144 ? 10.038 -11.508 21.080 1.00 74.31 144 GLU A C 1
ATOM 1156 O O . GLU A 1 144 ? 11.125 -12.083 21.045 1.00 74.31 144 GLU A O 1
ATOM 1161 N N . MET A 1 145 ? 9.683 -10.644 20.120 1.00 72.44 145 MET A N 1
ATOM 1162 C CA . MET A 1 145 ? 10.530 -10.291 18.978 1.00 72.44 145 MET A CA 1
ATOM 1163 C C . MET A 1 145 ? 11.578 -9.249 19.398 1.00 72.44 145 MET A C 1
ATOM 1165 O O . MET A 1 145 ? 11.468 -8.067 19.071 1.00 72.44 145 MET A O 1
ATOM 1169 N N . SER A 1 146 ? 12.600 -9.690 20.135 1.00 66.44 146 SER A N 1
ATOM 1170 C CA . SER A 1 146 ? 13.675 -8.844 20.686 1.00 66.44 146 SER A CA 1
ATOM 1171 C C . SER A 1 146 ? 14.374 -7.964 19.640 1.00 66.44 146 SER A C 1
ATOM 1173 O O . SER A 1 146 ? 14.725 -6.827 19.937 1.00 66.44 146 SER A O 1
ATOM 1175 N N . GLU A 1 147 ? 14.491 -8.446 18.402 1.00 64.56 147 GLU A N 1
ATOM 1176 C CA . GLU A 1 147 ? 15.061 -7.720 17.256 1.00 64.56 147 GLU A CA 1
ATOM 1177 C C . GLU A 1 147 ? 14.276 -6.447 16.882 1.00 64.56 147 GLU A C 1
ATOM 1179 O O . GLU A 1 147 ? 14.852 -5.503 16.347 1.00 64.56 147 GLU A O 1
ATOM 1184 N N . MET A 1 148 ? 12.967 -6.386 17.172 1.00 55.00 148 MET A N 1
ATOM 1185 C CA . MET A 1 148 ? 12.134 -5.205 16.888 1.00 55.00 148 MET A CA 1
ATOM 1186 C C . MET A 1 148 ? 12.259 -4.112 17.958 1.00 55.00 148 MET A C 1
ATOM 1188 O O . MET A 1 148 ? 11.799 -2.995 17.736 1.00 55.00 148 MET A O 1
ATOM 1192 N N . MET A 1 149 ? 12.860 -4.417 19.114 1.00 52.00 149 MET A N 1
ATOM 1193 C C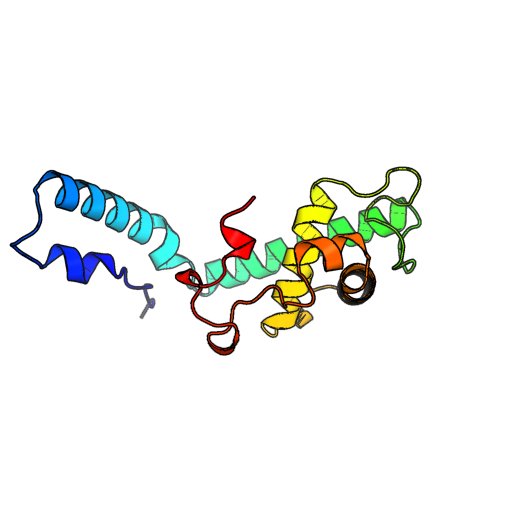A . MET A 1 149 ? 13.022 -3.475 20.231 1.00 52.00 149 MET A CA 1
ATOM 1194 C C . MET A 1 149 ? 14.369 -2.735 20.216 1.00 52.00 149 MET A C 1
ATOM 1196 O O . MET A 1 149 ? 14.621 -1.923 21.102 1.00 52.00 149 MET A O 1
ATOM 1200 N N . THR A 1 150 ? 15.238 -3.015 19.239 1.00 50.78 150 THR A N 1
ATOM 1201 C CA . THR A 1 150 ? 16.603 -2.460 19.149 1.00 50.78 150 THR A CA 1
ATOM 1202 C C . THR A 1 150 ? 16.834 -1.553 17.935 1.00 50.78 150 THR A C 1
ATOM 1204 O O . THR A 1 150 ? 17.985 -1.361 17.544 1.00 50.78 150 THR A O 1
ATOM 1207 N N . LEU A 1 151 ? 15.770 -1.021 17.324 1.00 42.81 151 LEU A N 1
ATOM 1208 C CA . LEU A 1 151 ? 15.869 0.013 16.284 1.00 42.81 151 LEU A CA 1
ATOM 1209 C C . LEU A 1 151 ? 16.076 1.406 16.887 1.00 42.81 151 LEU A C 1
ATOM 1211 O O . LEU A 1 151 ? 15.326 1.755 17.827 1.00 42.81 151 LEU A O 1
#

Secondary structure (DSSP, 8-state):
---PPPPTHHHHHT-SSS-HHHHHHHHHHHHHHHHTTTTTTSHHHHHHHHHHHHHHHHHHHHHHHHTT-TT-TTS-TT-TTT---HHHHHHHHHHHHHHHTT-GGGS-HHHHHHHHHHTTSHHHHHHHTT--SS--GGG--GGG-GGGG--

pLDDT: mean 91.41, std 10.67, range [42.81, 98.44]